Protein AF-A0A946CML3-F1 (afdb_monomer)

Sequence (175 aa):
MLRFACVGALFVLGVLSGGTAHAAPEFYVEESAVQCFDVIGAAPELREMARRTAKTDPGKMSAFVVRVGDTVVADIRAALDDISASTHDGFDQTRGGAIAFASTAPGVDVEAGATTKILPRDGYLMFTMADGVVDHIRSQRPRCGARQSFDKAPFVTMHRNIRGTLRGMLDQERR

Nearest PDB structures (foldseek):
  4u43-assembly1_B  TM=3.100E-01  e=1.381E+00  Homo sapiens
  4u44-assembly3_B  TM=2.748E-01  e=4.985E+00  Homo sapiens

Radius of gyration: 22.22 Å; Cα contacts (8 Å, |Δi|>4): 273; chains: 1; bounding box: 49×41×78 Å

Solvent-accessible surface area (backbone atoms only — not comparable to full-atom values): 10281 Å² total; per-residue (Å²): 133,90,83,89,80,88,80,83,81,82,80,82,74,81,77,72,86,70,78,76,79,72,74,64,50,69,43,75,46,49,60,87,54,48,67,22,32,47,78,68,42,80,31,65,50,56,33,52,50,47,25,68,72,69,73,45,76,74,54,64,25,31,28,31,36,37,30,44,51,71,67,58,51,51,51,49,52,68,69,48,79,58,65,42,81,39,98,41,86,89,35,42,20,40,76,71,38,38,38,34,47,49,66,82,46,82,98,50,71,59,70,59,45,27,57,31,41,60,46,64,47,100,42,34,37,68,42,39,30,23,43,62,46,55,51,47,49,56,74,76,37,52,61,37,76,81,82,45,95,65,77,58,64,62,59,47,52,44,52,52,51,52,46,52,52,45,44,53,52,56,58,56,77,73,108

pLDDT: mean 84.21, std 18.76, range [32.62, 97.44]

Structure (mmCIF, N/CA/C/O backbone):
data_AF-A0A946CML3-F1
#
_entry.id   AF-A0A946CML3-F1
#
loop_
_atom_site.group_PDB
_atom_site.id
_atom_site.type_symbol
_atom_site.label_atom_id
_atom_site.label_alt_id
_atom_site.label_comp_id
_atom_site.label_asym_id
_atom_site.label_entity_id
_atom_site.label_seq_id
_atom_site.pdbx_PDB_ins_code
_atom_site.Cartn_x
_atom_site.Cartn_y
_atom_site.Cartn_z
_atom_site.occupancy
_atom_site.B_iso_or_equiv
_atom_site.auth_seq_id
_atom_site.auth_comp_id
_atom_site.auth_asym_id
_atom_site.auth_atom_id
_atom_site.pdbx_PDB_model_num
ATOM 1 N N . MET A 1 1 ? -30.782 11.129 -65.256 1.00 32.62 1 MET A N 1
ATOM 2 C CA . MET A 1 1 ? -29.511 11.113 -66.014 1.00 32.62 1 MET A CA 1
ATOM 3 C C . MET A 1 1 ? -28.602 12.203 -65.455 1.00 32.62 1 MET A C 1
ATOM 5 O O . MET A 1 1 ? -29.055 13.332 -65.450 1.00 32.62 1 MET A O 1
ATOM 9 N N . LEU A 1 2 ? -27.399 11.829 -64.974 1.00 32.88 2 LEU A N 1
ATOM 10 C CA . LEU A 1 2 ? -26.135 12.606 -64.873 1.00 32.88 2 LEU A CA 1
ATOM 11 C C . LEU A 1 2 ? -26.213 14.082 -64.373 1.00 32.88 2 LEU A C 1
ATOM 13 O O . LEU A 1 2 ? -26.820 14.910 -65.030 1.00 32.88 2 LEU A O 1
ATOM 17 N N . ARG A 1 3 ? -25.538 14.536 -63.302 1.00 32.72 3 ARG A N 1
ATOM 18 C CA . ARG A 1 3 ? -24.073 1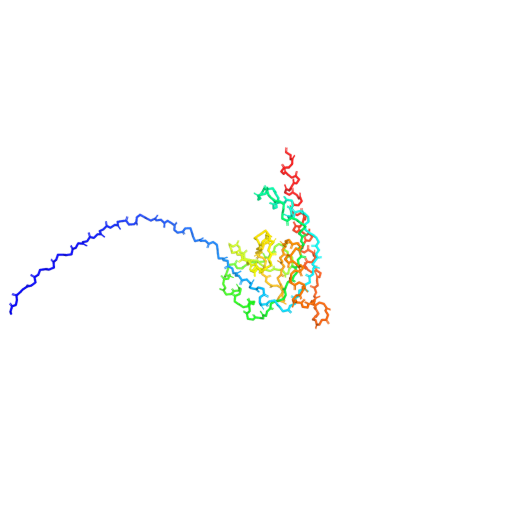4.543 -63.091 1.00 32.72 3 ARG A CA 1
ATOM 19 C C . ARG A 1 3 ? -23.697 15.035 -61.676 1.00 32.72 3 ARG A C 1
ATOM 21 O O . ARG A 1 3 ? -24.384 15.862 -61.093 1.00 32.72 3 ARG A O 1
ATOM 28 N N . PHE A 1 4 ? -22.553 14.532 -61.215 1.00 39.53 4 PHE A N 1
ATOM 29 C CA . PHE A 1 4 ? -21.737 14.901 -60.054 1.00 39.53 4 PHE A CA 1
ATOM 30 C C . PHE A 1 4 ? -21.459 16.404 -59.873 1.00 39.53 4 PHE A C 1
ATOM 32 O O . PHE A 1 4 ? -21.189 17.089 -60.855 1.00 39.53 4 PHE A O 1
ATOM 39 N N . ALA A 1 5 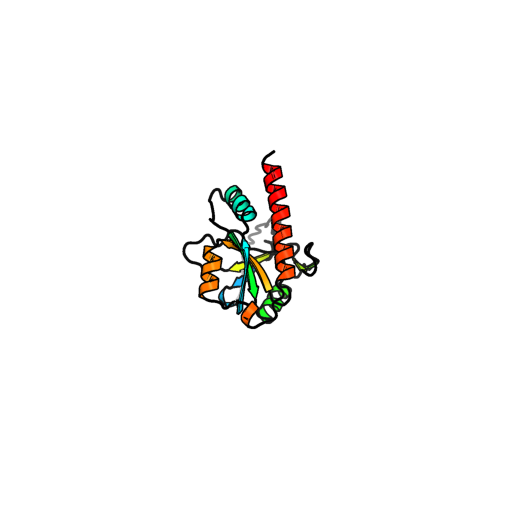? -21.303 16.830 -58.612 1.00 43.00 5 ALA A N 1
ATOM 40 C CA . ALA A 1 5 ? -20.177 17.671 -58.188 1.00 43.00 5 ALA A CA 1
ATOM 41 C C . ALA A 1 5 ? -19.931 17.518 -56.674 1.00 43.00 5 ALA A C 1
ATOM 43 O O . ALA A 1 5 ? -20.652 18.069 -55.846 1.00 43.00 5 ALA A O 1
ATOM 44 N N . CYS A 1 6 ? -18.897 16.747 -56.328 1.00 40.44 6 CYS A N 1
ATOM 45 C CA . CYS A 1 6 ? -18.232 16.809 -55.032 1.00 40.44 6 CYS A CA 1
ATOM 46 C C . CYS A 1 6 ? -17.624 18.202 -54.845 1.00 40.44 6 CYS A C 1
ATOM 48 O O . CYS A 1 6 ? -16.871 18.651 -55.706 1.00 40.44 6 CYS A O 1
ATOM 50 N N . VAL A 1 7 ? -17.841 18.828 -53.691 1.00 42.47 7 VAL A N 1
ATOM 51 C CA . VAL A 1 7 ? -16.895 19.811 -53.153 1.00 42.47 7 VAL A CA 1
ATOM 52 C C . VAL A 1 7 ? -16.572 19.365 -51.738 1.00 42.47 7 VAL A C 1
ATOM 54 O O . VAL A 1 7 ? -17.328 19.588 -50.797 1.00 42.47 7 VAL A O 1
ATOM 57 N N . GLY A 1 8 ? -15.462 18.638 -51.633 1.00 34.75 8 GLY A N 1
ATOM 58 C CA . GLY A 1 8 ? -14.837 18.315 -50.365 1.00 34.75 8 GLY A CA 1
ATOM 59 C C . GLY A 1 8 ? -14.208 19.572 -49.778 1.00 34.75 8 GLY A C 1
ATOM 60 O O . GLY A 1 8 ? -13.361 20.200 -50.408 1.00 34.75 8 GLY A O 1
ATOM 61 N N . ALA A 1 9 ? -14.608 19.919 -48.560 1.00 38.78 9 ALA A N 1
ATOM 62 C CA . ALA A 1 9 ? -13.836 20.811 -47.715 1.00 38.78 9 ALA A CA 1
ATOM 63 C C . ALA A 1 9 ? -12.795 19.959 -46.975 1.00 38.78 9 ALA A C 1
ATOM 65 O O . ALA A 1 9 ? -13.089 19.320 -45.965 1.00 38.78 9 ALA A O 1
ATOM 66 N N . LEU A 1 10 ? -11.582 19.914 -47.530 1.00 33.41 10 LEU A N 1
ATOM 67 C CA . LEU A 1 10 ? -10.388 19.423 -46.851 1.00 33.41 10 LEU A CA 1
ATOM 68 C C . LEU A 1 10 ? -10.057 20.415 -45.722 1.00 33.41 10 LEU A C 1
ATOM 70 O O . LEU A 1 10 ? -9.444 21.453 -45.961 1.00 33.41 10 LEU A O 1
ATOM 74 N N . PHE A 1 11 ? -10.459 20.116 -44.488 1.00 35.50 11 PHE A N 1
ATOM 75 C CA . PHE A 1 11 ? -9.833 20.735 -43.321 1.00 35.50 11 PHE A CA 1
ATOM 76 C C . PHE A 1 11 ? -8.516 20.006 -43.059 1.00 35.50 11 PHE A C 1
ATOM 78 O O . PHE A 1 11 ? -8.462 18.994 -42.365 1.00 35.50 11 PHE A O 1
ATOM 85 N N . VAL A 1 12 ? -7.440 20.526 -43.648 1.00 40.09 12 VAL A N 1
ATOM 86 C CA . VAL A 1 12 ? -6.076 20.216 -43.215 1.00 40.09 12 VAL A CA 1
ATOM 87 C C . VAL A 1 12 ? -5.838 21.004 -41.929 1.00 40.09 12 VAL A C 1
ATOM 89 O O . VAL A 1 12 ? -5.288 22.102 -41.955 1.00 40.09 12 VAL A O 1
ATOM 92 N N . LEU A 1 13 ? -6.289 20.468 -40.792 1.00 37.84 13 LEU A N 1
ATOM 93 C CA . LEU A 1 13 ? -5.691 20.844 -39.516 1.00 37.84 13 LEU A CA 1
ATOM 94 C C . LEU A 1 13 ? -4.457 19.965 -39.340 1.00 37.84 13 LEU A C 1
ATOM 96 O O . LEU A 1 13 ? -4.549 18.789 -38.992 1.00 37.84 13 LEU A O 1
ATOM 100 N N . GLY A 1 14 ? -3.298 20.551 -39.634 1.00 34.50 14 GLY A N 1
ATOM 101 C CA . GLY A 1 14 ? -2.017 20.009 -39.217 1.00 34.50 14 GLY A CA 1
ATOM 102 C C . GLY A 1 14 ? -2.000 19.923 -37.698 1.00 34.50 14 GLY A C 1
ATOM 103 O O . GLY A 1 14 ? -1.802 20.926 -37.014 1.00 34.50 14 GLY A O 1
ATOM 104 N N . VAL A 1 15 ? -2.230 18.723 -37.170 1.00 43.34 15 VAL A N 1
ATOM 105 C CA . VAL A 1 15 ? -1.955 18.423 -35.770 1.00 43.34 15 VAL A CA 1
ATOM 106 C C . VAL A 1 15 ? -0.446 18.267 -35.672 1.00 43.34 15 VAL A C 1
ATOM 108 O O . VAL A 1 15 ? 0.123 17.214 -35.951 1.00 43.34 15 VAL A O 1
ATOM 111 N N . LEU A 1 16 ? 0.193 19.391 -35.351 1.00 42.34 16 LEU A N 1
ATOM 112 C CA . LEU A 1 16 ? 1.529 19.443 -34.788 1.00 42.34 16 LEU A CA 1
ATOM 113 C C . LEU A 1 16 ? 1.642 18.364 -33.716 1.00 42.34 16 LEU A C 1
ATOM 115 O O . LEU A 1 16 ? 0.809 18.278 -32.815 1.00 42.34 16 LEU A O 1
ATOM 119 N N . SER A 1 17 ? 2.675 17.549 -33.872 1.00 46.34 17 SER A N 1
ATOM 120 C CA . SER A 1 17 ? 3.111 16.454 -33.025 1.00 46.34 17 SER A CA 1
ATOM 121 C C . SER A 1 17 ? 3.141 16.854 -31.547 1.00 46.34 17 SER A C 1
ATOM 123 O O . SER A 1 17 ? 4.168 17.265 -31.012 1.00 46.34 17 SER A O 1
ATOM 125 N N . GLY A 1 18 ? 1.998 16.737 -30.877 1.00 36.19 18 GLY A N 1
ATOM 126 C CA . GLY A 1 18 ? 1.921 16.714 -29.429 1.00 36.19 18 GLY A CA 1
ATOM 127 C C . GLY A 1 18 ? 2.439 15.360 -28.984 1.00 36.19 18 GLY A C 1
ATOM 128 O O . GLY A 1 18 ? 1.760 14.353 -29.171 1.00 36.19 18 GLY A O 1
ATOM 129 N N . GLY A 1 19 ? 3.656 15.319 -28.443 1.00 38.53 19 GLY A N 1
ATOM 130 C CA . GLY A 1 19 ? 4.126 14.151 -27.714 1.00 38.53 19 GLY A CA 1
ATOM 131 C C . GLY A 1 19 ? 3.105 13.837 -26.628 1.00 38.53 19 GLY A C 1
ATOM 132 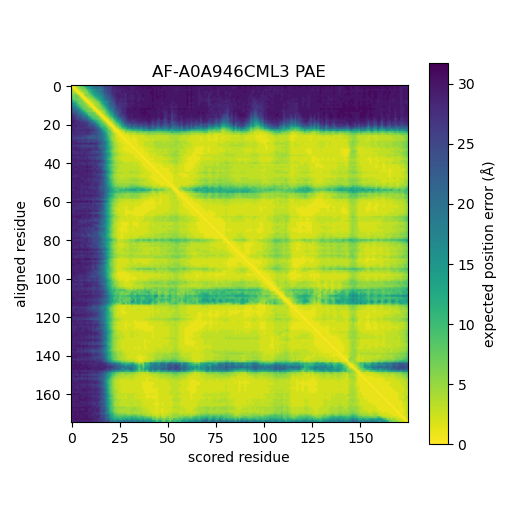O O . GLY A 1 19 ? 2.942 14.605 -25.683 1.00 38.53 19 GLY A O 1
ATOM 133 N N . THR A 1 20 ? 2.373 12.741 -26.790 1.00 37.81 20 THR A N 1
ATOM 134 C CA . THR A 1 20 ? 1.515 12.201 -25.744 1.00 37.81 20 THR A CA 1
ATOM 135 C C . THR A 1 20 ? 2.435 11.796 -24.601 1.00 37.81 20 THR A C 1
ATOM 137 O O . THR A 1 20 ? 3.074 10.741 -24.668 1.00 37.81 20 THR A O 1
ATOM 140 N N . ALA A 1 21 ? 2.548 12.647 -23.580 1.00 47.16 21 ALA A N 1
ATOM 141 C CA . ALA A 1 21 ? 3.001 12.226 -22.267 1.00 47.16 21 ALA A CA 1
ATOM 142 C C . ALA A 1 21 ? 2.029 11.124 -21.833 1.00 47.16 21 ALA A C 1
ATOM 144 O O . ALA A 1 21 ? 0.910 11.406 -21.413 1.00 47.16 21 ALA A O 1
ATOM 145 N N . HIS A 1 22 ? 2.403 9.866 -22.072 1.00 54.19 22 HIS A N 1
ATOM 146 C CA . HIS A 1 22 ? 1.628 8.735 -21.594 1.00 54.19 22 HIS A CA 1
ATOM 147 C C . HIS A 1 22 ? 1.661 8.834 -20.073 1.00 54.19 22 HIS A C 1
ATOM 149 O O . HIS A 1 22 ? 2.739 8.799 -19.476 1.00 54.19 22 HIS A O 1
ATOM 155 N N . ALA A 1 23 ? 0.497 9.055 -19.461 1.00 63.31 23 ALA A N 1
ATOM 156 C CA . ALA A 1 23 ? 0.369 8.966 -18.017 1.00 63.31 23 ALA A CA 1
ATOM 157 C C . ALA A 1 23 ? 0.901 7.594 -17.581 1.00 63.31 23 ALA A C 1
ATOM 159 O O . ALA A 1 23 ? 0.651 6.591 -18.254 1.00 63.31 23 ALA A O 1
ATOM 160 N N . ALA A 1 24 ? 1.683 7.571 -16.502 1.00 77.56 24 ALA A N 1
ATOM 161 C CA . ALA A 1 24 ? 2.186 6.328 -15.936 1.00 77.56 24 ALA A CA 1
ATOM 162 C C . ALA A 1 24 ? 1.015 5.357 -15.687 1.00 77.56 24 ALA A C 1
ATOM 164 O O . ALA A 1 24 ? -0.018 5.802 -15.181 1.00 77.56 24 ALA A O 1
ATOM 165 N N . PRO A 1 25 ? 1.144 4.065 -16.039 1.00 86.25 25 PRO A N 1
ATOM 166 C CA . PRO A 1 25 ? 0.068 3.107 -15.826 1.00 86.25 25 PRO A CA 1
ATOM 167 C C . PRO A 1 25 ? -0.213 2.959 -14.326 1.00 86.25 25 PRO A C 1
ATOM 169 O O . PRO A 1 25 ? 0.702 2.745 -13.528 1.00 86.25 25 PRO A O 1
ATOM 172 N N . GL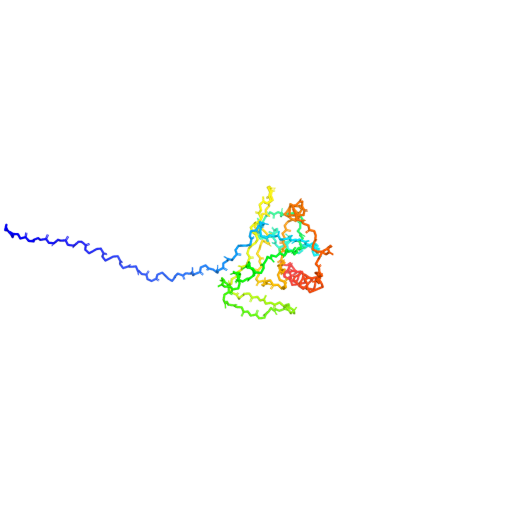U A 1 26 ? -1.484 3.071 -13.949 1.00 91.06 26 GLU A N 1
ATOM 173 C CA . GLU A 1 26 ? -1.949 2.900 -12.575 1.00 91.06 26 GLU A CA 1
ATOM 174 C C . GLU A 1 26 ? -2.989 1.779 -12.516 1.00 91.06 26 GLU A C 1
ATOM 176 O O . GLU A 1 26 ? -3.983 1.800 -13.244 1.00 91.06 26 GLU A O 1
ATOM 181 N N . PHE A 1 27 ? -2.747 0.785 -11.660 1.00 94.12 27 PHE A N 1
ATOM 182 C CA . PHE A 1 27 ? -3.692 -0.298 -11.401 1.00 94.12 27 PHE A CA 1
ATOM 183 C C . PHE A 1 27 ? -4.410 -0.059 -10.075 1.00 94.12 27 PHE A C 1
ATOM 185 O O . PHE A 1 27 ? -3.768 0.058 -9.031 1.00 94.12 27 PHE A O 1
ATOM 192 N N . TYR A 1 28 ? -5.740 -0.046 -10.095 1.00 94.81 28 TYR A N 1
ATOM 193 C CA . TYR A 1 28 ? -6.543 0.162 -8.895 1.00 94.81 28 TYR A CA 1
ATOM 194 C C . TYR A 1 28 ? -6.927 -1.170 -8.255 1.00 94.81 28 TYR A C 1
ATOM 196 O O . TYR A 1 28 ? -7.606 -2.002 -8.853 1.00 94.81 28 TYR A O 1
ATOM 204 N N . VAL A 1 29 ? -6.521 -1.354 -7.002 1.00 95.38 29 VAL A N 1
ATOM 205 C CA . VAL A 1 29 ? -7.011 -2.428 -6.140 1.00 95.38 29 VAL A CA 1
ATOM 206 C C . VAL A 1 29 ? -8.190 -1.890 -5.349 1.00 95.38 29 VAL A C 1
ATOM 208 O O . VAL A 1 29 ? -8.029 -1.056 -4.458 1.00 95.38 29 VAL A O 1
ATOM 211 N N . GLU A 1 30 ? -9.381 -2.381 -5.674 1.00 93.38 30 GLU A N 1
ATOM 212 C CA . GLU A 1 30 ? -10.592 -2.054 -4.931 1.00 93.38 30 GLU A CA 1
ATOM 213 C C . GLU A 1 30 ? -10.575 -2.652 -3.520 1.00 93.38 30 GLU A C 1
ATOM 215 O O . GLU A 1 30 ? -10.156 -3.792 -3.301 1.00 93.38 30 GLU A O 1
ATOM 220 N N . GLU A 1 31 ? -11.141 -1.924 -2.558 1.00 92.62 31 GLU A N 1
ATOM 221 C CA . GLU A 1 31 ? -11.376 -2.430 -1.200 1.00 92.62 31 GLU A CA 1
ATOM 222 C C . GLU A 1 31 ? -12.232 -3.720 -1.191 1.00 92.62 31 GLU A C 1
ATOM 224 O O . GLU A 1 31 ? -12.077 -4.597 -0.328 1.00 92.62 31 GLU A O 1
ATOM 229 N N . SER A 1 32 ? -13.099 -3.885 -2.198 1.00 93.62 32 SER A N 1
ATOM 230 C CA . SER A 1 32 ? -13.924 -5.078 -2.433 1.00 93.62 32 SER A CA 1
ATOM 231 C C . SER A 1 32 ? -13.082 -6.354 -2.629 1.00 93.62 32 SER A C 1
ATOM 233 O O . SER A 1 32 ? -13.494 -7.426 -2.174 1.00 93.62 32 SER A O 1
ATOM 235 N N . ALA A 1 33 ? -11.878 -6.228 -3.201 1.00 94.75 33 ALA A N 1
ATOM 236 C CA . ALA A 1 33 ? -10.957 -7.322 -3.510 1.00 94.75 33 ALA A CA 1
ATOM 237 C C . ALA A 1 33 ? -10.133 -7.810 -2.302 1.00 94.75 33 ALA A C 1
ATOM 239 O O . ALA A 1 33 ? -9.453 -8.839 -2.385 1.00 94.75 33 ALA A O 1
ATOM 240 N N . VAL A 1 34 ? -10.184 -7.094 -1.173 1.00 95.25 34 VAL A N 1
ATOM 241 C CA . VAL A 1 34 ? -9.425 -7.431 0.039 1.00 95.25 34 VAL A CA 1
ATOM 242 C C . VAL A 1 34 ? -10.017 -8.664 0.725 1.00 95.25 34 VAL A C 1
ATOM 244 O O . VAL A 1 34 ? -11.133 -8.642 1.241 1.00 95.25 34 VAL A O 1
ATOM 247 N N . GLN A 1 35 ? -9.233 -9.738 0.798 1.00 94.69 35 GLN A N 1
ATOM 248 C CA . GLN A 1 35 ? -9.611 -10.992 1.459 1.00 94.69 35 GLN A CA 1
ATOM 249 C C . GLN A 1 35 ? -9.337 -10.960 2.968 1.00 94.69 35 GLN A C 1
ATOM 251 O O . GLN A 1 35 ? -10.124 -11.458 3.774 1.00 94.69 35 GLN A O 1
ATOM 256 N N . CYS A 1 36 ? -8.197 -10.393 3.356 1.00 94.06 36 CYS A N 1
ATOM 257 C CA . CYS A 1 36 ? -7.796 -10.196 4.743 1.00 94.06 36 CYS A CA 1
ATOM 258 C C . CYS A 1 36 ? -6.817 -9.027 4.844 1.00 94.06 36 CYS A C 1
ATOM 260 O O . CYS A 1 36 ? -6.284 -8.558 3.836 1.00 94.06 36 CYS A O 1
ATOM 262 N N . PHE A 1 37 ? -6.564 -8.587 6.071 1.00 93.94 37 PHE A N 1
ATOM 263 C CA . PHE A 1 37 ? -5.727 -7.432 6.360 1.00 93.94 37 PHE A CA 1
ATOM 264 C C . PHE A 1 37 ? -4.811 -7.662 7.578 1.00 93.94 37 PHE A C 1
ATOM 266 O O . PHE A 1 37 ? -5.141 -8.444 8.471 1.00 93.94 37 PHE A O 1
ATOM 273 N N . ASP A 1 38 ? -3.678 -6.962 7.670 1.00 94.75 38 ASP A N 1
ATOM 274 C CA . ASP A 1 38 ? -2.876 -6.878 8.903 1.00 94.75 38 ASP A CA 1
ATOM 275 C C . ASP A 1 38 ? -2.154 -5.523 9.009 1.00 94.75 38 ASP A C 1
ATOM 277 O O . ASP A 1 38 ? -1.655 -4.997 8.017 1.00 94.75 38 ASP A O 1
ATOM 281 N N . VAL A 1 39 ? -2.057 -4.949 10.214 1.00 95.50 39 VAL A N 1
ATOM 282 C CA . VAL A 1 39 ? -1.309 -3.695 10.424 1.00 95.50 39 VAL A CA 1
ATOM 283 C C . VAL A 1 39 ? 0.161 -4.013 10.618 1.00 95.50 39 VAL A C 1
ATOM 285 O O . VAL A 1 39 ? 0.524 -4.693 11.575 1.00 95.50 39 VAL A O 1
ATOM 288 N N . ILE A 1 40 ? 1.029 -3.461 9.778 1.00 95.69 40 ILE A N 1
ATOM 289 C CA . ILE A 1 40 ? 2.479 -3.619 9.907 1.00 95.69 40 ILE A CA 1
ATOM 290 C C . ILE A 1 40 ? 3.031 -2.706 11.003 1.00 95.69 40 ILE A C 1
ATOM 292 O O . ILE A 1 40 ? 3.775 -3.172 11.866 1.00 95.69 40 ILE A O 1
ATOM 296 N N . GLY A 1 41 ? 2.640 -1.430 11.011 1.00 96.00 41 GLY A N 1
ATOM 297 C CA . GLY A 1 41 ? 3.008 -0.500 12.077 1.00 96.00 41 GLY A CA 1
ATOM 298 C C . GLY A 1 41 ? 2.877 0.968 11.687 1.00 96.00 41 GLY A C 1
ATOM 299 O O . GLY A 1 41 ? 2.615 1.300 10.537 1.00 96.00 41 GLY A O 1
ATOM 300 N N . ALA A 1 42 ? 3.102 1.860 12.650 1.00 97.12 42 ALA A N 1
ATOM 301 C CA . ALA A 1 42 ? 2.999 3.303 12.436 1.00 97.12 42 ALA A CA 1
ATOM 302 C C . ALA A 1 42 ? 4.006 3.822 11.389 1.00 97.12 42 ALA A C 1
ATOM 304 O O . ALA A 1 42 ? 5.134 3.319 11.295 1.00 97.12 42 ALA A O 1
ATOM 305 N N . ALA A 1 43 ? 3.610 4.867 10.657 1.00 95.19 43 ALA A N 1
ATOM 306 C CA . ALA A 1 43 ? 4.389 5.525 9.608 1.00 95.19 43 ALA A CA 1
ATOM 307 C C . ALA A 1 43 ? 4.454 7.061 9.798 1.00 95.19 43 ALA A C 1
ATOM 309 O O . ALA A 1 43 ? 3.985 7.821 8.947 1.00 95.19 43 ALA A O 1
ATOM 310 N N . PRO A 1 44 ? 5.015 7.556 10.919 1.00 94.94 44 PRO A N 1
ATOM 311 C CA . PRO A 1 44 ? 5.036 8.990 11.216 1.00 94.94 44 PRO A CA 1
ATOM 312 C C . PRO A 1 44 ? 5.852 9.810 10.205 1.00 94.94 44 PRO A C 1
ATOM 314 O O . PRO A 1 44 ? 5.528 10.970 9.971 1.00 94.94 44 PRO A O 1
ATOM 317 N N . GLU A 1 45 ? 6.876 9.221 9.583 1.00 94.94 45 GLU A N 1
ATOM 318 C CA . GLU A 1 45 ? 7.676 9.885 8.551 1.00 94.94 45 GLU A CA 1
ATOM 319 C C . GLU A 1 45 ? 6.846 10.164 7.290 1.00 94.94 45 GLU A C 1
ATOM 321 O O . GLU A 1 45 ? 6.990 11.228 6.696 1.00 94.94 45 GLU A O 1
ATOM 326 N N . LEU A 1 46 ? 5.924 9.268 6.914 1.00 90.00 46 LEU A N 1
ATOM 327 C CA . LEU A 1 46 ? 5.046 9.519 5.770 1.00 90.00 46 LEU A CA 1
ATOM 328 C C . LEU A 1 46 ? 4.013 10.606 6.080 1.00 90.00 46 LEU A C 1
ATOM 330 O O . LEU A 1 46 ? 3.772 11.460 5.234 1.00 90.00 46 LEU A O 1
ATOM 334 N N . ARG A 1 47 ? 3.476 10.641 7.309 1.00 92.06 47 ARG A N 1
ATOM 335 C CA . ARG A 1 47 ? 2.621 11.750 7.770 1.00 92.06 47 ARG A CA 1
ATOM 336 C C . ARG A 1 47 ? 3.341 13.087 7.649 1.00 92.06 47 ARG A C 1
ATOM 338 O O . ARG A 1 47 ? 2.749 14.061 7.198 1.00 92.06 47 ARG A O 1
ATOM 345 N N . GLU A 1 48 ? 4.599 13.150 8.077 1.00 92.50 48 GLU A N 1
ATOM 346 C CA . GLU A 1 48 ? 5.401 14.369 7.981 1.00 92.50 48 GLU A CA 1
ATOM 347 C C . GLU A 1 48 ? 5.590 14.802 6.522 1.00 92.50 48 GLU A C 1
ATOM 349 O O . GLU A 1 48 ? 5.343 15.966 6.209 1.00 92.50 48 GLU A O 1
ATOM 354 N N . MET A 1 49 ? 5.958 13.872 5.633 1.00 88.31 49 MET A N 1
ATOM 355 C CA . MET A 1 49 ? 6.081 14.145 4.196 1.00 88.31 49 MET A CA 1
ATOM 356 C C . MET A 1 49 ? 4.760 14.654 3.609 1.00 88.31 49 MET A C 1
ATOM 358 O O . MET A 1 49 ? 4.727 15.727 3.011 1.00 88.31 49 MET A O 1
ATOM 362 N N . ALA A 1 50 ? 3.657 13.942 3.851 1.00 87.00 50 ALA A N 1
ATOM 363 C CA . ALA A 1 50 ? 2.330 14.330 3.383 1.00 87.00 50 ALA A CA 1
ATOM 364 C C . ALA A 1 50 ? 1.923 15.714 3.913 1.00 87.00 50 ALA A C 1
ATOM 366 O O . ALA A 1 50 ? 1.461 16.550 3.141 1.00 87.00 50 ALA A O 1
ATOM 367 N N . ARG A 1 51 ? 2.188 16.011 5.194 1.00 88.69 51 ARG A N 1
ATOM 368 C CA . ARG A 1 51 ? 1.915 17.331 5.783 1.00 88.69 51 ARG A CA 1
ATOM 369 C C . ARG A 1 51 ? 2.696 18.448 5.091 1.00 88.69 51 ARG A C 1
ATOM 371 O O . ARG A 1 51 ? 2.150 19.533 4.892 1.00 88.69 51 ARG A O 1
ATOM 378 N N . ARG A 1 52 ? 3.960 18.205 4.725 1.00 87.88 52 ARG A N 1
ATOM 379 C CA . ARG A 1 52 ? 4.796 19.181 4.003 1.00 87.88 52 ARG A CA 1
ATOM 380 C C . ARG A 1 52 ? 4.313 19.397 2.572 1.00 87.88 52 ARG A C 1
ATOM 382 O O . ARG A 1 52 ? 4.227 20.542 2.136 1.00 87.88 52 ARG A O 1
ATOM 389 N N . THR A 1 53 ? 3.961 18.323 1.868 1.00 83.56 53 THR A N 1
ATOM 390 C CA . THR A 1 53 ? 3.520 18.381 0.468 1.00 83.56 53 THR A CA 1
ATOM 391 C C . THR A 1 53 ? 2.111 18.961 0.326 1.00 83.56 53 THR A C 1
ATOM 393 O O . THR A 1 53 ? 1.910 19.900 -0.440 1.00 83.56 53 THR A O 1
ATOM 396 N N . ALA A 1 54 ? 1.140 18.446 1.085 1.00 78.38 54 ALA A N 1
ATOM 397 C CA . ALA A 1 54 ? -0.276 18.808 0.973 1.00 78.38 54 ALA A CA 1
ATOM 398 C C . ALA A 1 54 ? -0.667 20.052 1.794 1.00 78.38 54 ALA A C 1
ATOM 400 O O . ALA A 1 54 ? -1.808 20.509 1.722 1.00 78.38 54 ALA A O 1
ATOM 401 N N . LYS A 1 55 ? 0.252 20.591 2.612 1.00 79.75 55 LYS A N 1
ATOM 402 C CA . LYS A 1 55 ? 0.008 21.694 3.568 1.00 79.75 55 LYS A CA 1
ATOM 403 C C . LYS A 1 55 ? -1.154 21.441 4.545 1.00 79.75 55 LYS A C 1
ATOM 405 O O . LYS A 1 55 ? -1.625 22.373 5.192 1.00 79.75 55 LYS A O 1
ATOM 410 N N . THR A 1 56 ? -1.580 20.187 4.679 1.00 80.62 56 THR A N 1
ATOM 411 C CA . THR A 1 56 ? -2.666 19.723 5.550 1.00 80.62 56 THR A CA 1
ATOM 412 C C . THR A 1 56 ? -2.203 18.451 6.249 1.00 80.62 56 THR A C 1
ATOM 414 O O . THR A 1 56 ? -1.485 17.653 5.655 1.00 80.62 56 THR A O 1
ATOM 417 N N . ASP A 1 57 ? -2.550 18.271 7.524 1.00 85.88 57 ASP A N 1
ATOM 418 C CA . ASP A 1 57 ? -2.163 17.079 8.283 1.00 85.88 57 ASP A CA 1
ATOM 419 C C . ASP A 1 57 ? -3.172 15.943 8.037 1.00 85.88 57 ASP A C 1
ATOM 421 O O . ASP A 1 57 ? -4.315 16.072 8.481 1.00 85.88 57 ASP A O 1
ATOM 425 N N . PRO A 1 58 ? -2.776 14.826 7.391 1.00 83.00 58 PRO A N 1
ATOM 426 C CA . PRO A 1 58 ? -3.673 13.688 7.162 1.00 83.00 58 PRO A CA 1
ATOM 427 C C . PRO A 1 58 ? -3.984 12.911 8.454 1.00 83.00 58 PRO A C 1
ATOM 429 O O . PRO A 1 58 ? -4.748 11.946 8.446 1.00 83.00 58 PRO A O 1
ATOM 432 N N . GLY A 1 59 ? -3.383 13.303 9.583 1.00 89.25 59 GLY A N 1
ATOM 433 C CA . GLY A 1 59 ? -3.501 12.608 10.854 1.00 89.25 59 GLY A CA 1
ATOM 434 C C . GLY A 1 59 ? -2.501 11.461 10.971 1.00 89.25 59 GLY A C 1
ATOM 435 O O . GLY A 1 59 ? -1.498 11.388 10.262 1.00 89.25 59 GLY A O 1
ATOM 436 N N . LYS A 1 60 ? -2.726 10.565 11.937 1.00 93.75 60 LYS A N 1
ATOM 437 C CA . LYS A 1 60 ? -1.856 9.395 12.119 1.00 93.75 60 LYS A CA 1
ATOM 438 C C . LYS A 1 60 ? -1.912 8.517 10.872 1.00 93.75 60 LYS A C 1
ATOM 440 O O . LYS A 1 60 ? -2.992 8.292 10.341 1.00 93.75 60 LYS A O 1
ATOM 445 N N . MET A 1 61 ? -0.756 8.022 10.442 1.00 94.25 61 MET A N 1
ATOM 446 C CA . MET A 1 61 ? -0.640 7.097 9.319 1.00 94.25 61 MET A CA 1
ATOM 447 C C . MET A 1 61 ? -0.018 5.783 9.775 1.00 94.25 61 MET A C 1
ATOM 449 O O . MET A 1 61 ? 0.907 5.773 10.601 1.00 94.25 61 MET A O 1
ATOM 453 N N . SER A 1 62 ? -0.478 4.690 9.176 1.00 95.94 62 SER A N 1
ATOM 454 C CA . SER A 1 62 ? -0.011 3.336 9.450 1.00 95.94 62 SER A CA 1
ATOM 455 C C . SER A 1 62 ? 0.223 2.574 8.154 1.00 95.94 62 SER A C 1
ATOM 457 O O . SER A 1 62 ? -0.570 2.645 7.217 1.00 95.94 62 SER A O 1
ATOM 459 N N . ALA A 1 63 ? 1.308 1.806 8.129 1.00 96.19 63 ALA A N 1
ATOM 460 C CA . ALA A 1 63 ? 1.538 0.797 7.115 1.00 96.19 63 ALA A CA 1
ATOM 461 C C . ALA A 1 63 ? 0.731 -0.455 7.446 1.00 96.19 63 ALA A C 1
ATOM 463 O O . ALA A 1 63 ? 0.691 -0.918 8.594 1.00 96.19 63 ALA A O 1
ATOM 464 N N . PHE A 1 64 ? 0.121 -1.026 6.423 1.00 95.94 64 PHE A N 1
ATOM 465 C CA . PHE A 1 64 ? -0.684 -2.226 6.519 1.00 95.94 64 PHE A CA 1
ATOM 466 C C . PHE A 1 64 ? -0.538 -3.071 5.267 1.00 95.94 64 PHE A C 1
ATOM 468 O O . PHE A 1 64 ? -0.132 -2.579 4.218 1.00 95.94 64 PHE A O 1
ATOM 475 N N . VAL A 1 65 ? -0.892 -4.342 5.392 1.00 95.69 65 VAL A N 1
ATOM 476 C CA . VAL A 1 65 ? -0.990 -5.258 4.267 1.00 95.69 65 VAL A CA 1
ATOM 477 C C . VAL A 1 65 ? -2.428 -5.668 4.017 1.00 95.69 65 VAL A C 1
ATOM 479 O O . VAL A 1 65 ? -3.213 -5.832 4.952 1.00 95.69 65 VAL A O 1
ATOM 482 N N . VAL A 1 66 ? -2.741 -5.887 2.748 1.00 95.56 66 VAL A N 1
ATOM 483 C CA . VAL A 1 66 ? -3.978 -6.519 2.292 1.00 95.56 66 VAL A CA 1
ATOM 484 C C . VAL A 1 66 ? -3.632 -7.746 1.470 1.00 95.56 66 VAL A C 1
ATOM 486 O O . VAL A 1 66 ? -2.697 -7.716 0.671 1.00 95.56 66 VAL A O 1
ATOM 489 N N . ARG A 1 67 ? -4.392 -8.825 1.655 1.00 95.88 67 ARG A N 1
ATOM 490 C CA . ARG A 1 67 ? -4.365 -9.971 0.745 1.00 95.88 67 ARG A CA 1
ATOM 491 C C . ARG A 1 67 ? -5.400 -9.782 -0.349 1.00 95.88 67 ARG A C 1
ATOM 493 O O . ARG A 1 67 ? -6.558 -9.501 -0.040 1.00 95.88 67 ARG A O 1
ATOM 500 N N . VAL A 1 68 ? -5.001 -10.029 -1.586 1.00 95.94 68 VAL A N 1
ATOM 501 C CA . VAL A 1 68 ? -5.888 -10.111 -2.751 1.00 95.94 68 VAL A CA 1
ATOM 502 C C . VAL A 1 68 ? -5.863 -11.526 -3.338 1.00 95.94 68 VAL A C 1
ATOM 504 O O . VAL A 1 68 ? -5.009 -12.339 -2.986 1.00 95.94 68 VAL A O 1
ATOM 507 N N . GLY A 1 69 ? -6.840 -11.852 -4.184 1.00 94.50 69 GLY A N 1
ATOM 508 C CA . GLY A 1 69 ? -6.903 -13.156 -4.852 1.00 94.50 69 GLY A CA 1
ATOM 509 C C . GLY A 1 69 ? -5.930 -13.279 -6.025 1.00 94.50 69 GLY A C 1
ATOM 510 O O . GLY A 1 69 ? -5.516 -12.274 -6.598 1.00 94.50 69 GLY A O 1
ATOM 511 N N . ASP A 1 70 ? -5.626 -14.514 -6.426 1.00 95.56 70 ASP A N 1
ATOM 512 C CA . ASP A 1 70 ? -4.658 -14.811 -7.493 1.00 95.56 70 ASP A CA 1
ATOM 513 C C . ASP A 1 70 ? -5.026 -14.163 -8.837 1.00 95.56 70 ASP A C 1
ATOM 515 O O . ASP A 1 70 ? -4.142 -13.708 -9.557 1.00 95.56 70 ASP A O 1
ATOM 519 N N . THR A 1 71 ? -6.322 -14.043 -9.151 1.00 97.06 71 THR A N 1
ATOM 520 C CA . THR A 1 71 ? -6.797 -13.318 -10.342 1.00 97.06 71 THR A CA 1
ATOM 521 C C . THR A 1 71 ? -6.368 -11.852 -10.312 1.00 97.06 71 THR A C 1
ATOM 523 O O . THR A 1 71 ? -5.799 -11.370 -11.279 1.00 97.06 71 THR A O 1
ATOM 526 N N . VAL A 1 72 ? -6.529 -11.169 -9.173 1.00 97.00 72 VAL A N 1
ATOM 527 C CA . VAL A 1 72 ? -6.118 -9.762 -9.021 1.00 97.00 72 VAL A CA 1
ATOM 528 C C . VAL A 1 72 ? -4.600 -9.629 -9.142 1.00 97.00 72 VAL A C 1
ATOM 530 O O . VAL A 1 72 ? -4.107 -8.681 -9.742 1.00 97.00 72 VAL A O 1
ATOM 533 N N . VAL A 1 73 ? -3.838 -10.591 -8.612 1.00 96.31 73 VAL A N 1
ATOM 534 C CA . VAL A 1 73 ? -2.375 -10.618 -8.779 1.00 96.31 73 VAL A CA 1
ATOM 535 C C . VAL A 1 73 ? -1.990 -10.759 -10.253 1.00 96.31 73 VAL A C 1
ATOM 537 O O . VAL A 1 73 ? -1.072 -10.074 -10.709 1.00 96.31 73 VAL A O 1
ATOM 540 N N . ALA A 1 74 ? -2.673 -11.633 -10.994 1.00 95.75 74 ALA A N 1
ATOM 541 C CA . ALA A 1 74 ? -2.449 -11.809 -12.424 1.00 95.75 74 ALA A CA 1
ATOM 542 C C . ALA A 1 74 ? -2.798 -10.534 -13.207 1.00 95.75 74 ALA A C 1
ATOM 544 O O . ALA A 1 74 ? -2.002 -10.1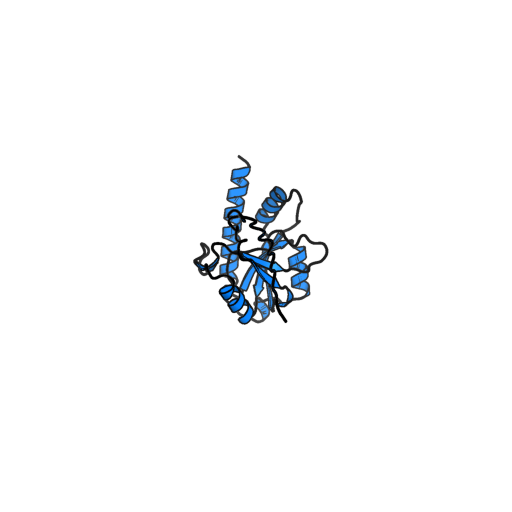10 -14.042 1.00 95.75 74 ALA A O 1
ATOM 545 N N . ASP A 1 75 ? -3.915 -9.884 -12.876 1.00 95.88 75 ASP A N 1
ATOM 546 C CA . ASP A 1 75 ? -4.352 -8.637 -13.511 1.00 95.88 75 ASP A CA 1
ATOM 547 C C . ASP A 1 75 ? -3.359 -7.492 -13.259 1.00 95.88 75 ASP A C 1
ATOM 549 O O . ASP A 1 75 ? -2.990 -6.783 -14.196 1.00 95.88 75 ASP A O 1
ATOM 553 N N . ILE A 1 76 ? -2.834 -7.361 -12.030 1.00 95.19 76 ILE A N 1
ATOM 554 C CA . ILE A 1 76 ? -1.765 -6.400 -11.703 1.00 95.19 76 ILE A CA 1
ATOM 555 C C . ILE A 1 76 ? -0.541 -6.637 -12.593 1.00 95.19 76 ILE A C 1
ATOM 557 O O . ILE A 1 76 ? 0.004 -5.694 -13.163 1.00 95.19 76 ILE A O 1
ATOM 561 N N . ARG A 1 77 ? -0.097 -7.895 -12.716 1.00 94.19 77 ARG A N 1
ATOM 562 C CA . ARG A 1 77 ? 1.087 -8.248 -13.517 1.00 94.19 77 ARG A CA 1
ATOM 563 C C . ARG A 1 77 ? 0.855 -8.090 -15.019 1.00 94.19 77 ARG A C 1
ATOM 565 O O . ARG A 1 77 ? 1.811 -7.839 -15.741 1.00 94.19 77 ARG A O 1
ATOM 572 N N . ALA A 1 78 ? -0.381 -8.237 -15.487 1.00 93.19 78 ALA A N 1
ATOM 573 C CA . ALA A 1 78 ? -0.739 -7.992 -16.879 1.00 93.19 78 ALA A CA 1
ATOM 574 C C . ALA A 1 78 ? -0.805 -6.490 -17.202 1.00 93.19 78 ALA A C 1
ATOM 576 O O . ALA A 1 78 ? -0.459 -6.091 -18.310 1.00 93.19 78 ALA A O 1
ATOM 577 N N . ALA A 1 79 ? -1.237 -5.664 -16.244 1.00 92.81 79 ALA A N 1
ATOM 578 C CA . ALA A 1 79 ? -1.337 -4.215 -16.408 1.00 92.81 79 ALA A CA 1
ATOM 579 C C . ALA A 1 79 ? 0.005 -3.480 -16.247 1.00 92.81 79 ALA A C 1
ATOM 581 O O . ALA A 1 79 ? 0.185 -2.405 -16.815 1.00 92.81 79 ALA A O 1
ATOM 582 N N . LEU A 1 80 ? 0.931 -4.040 -15.463 1.00 92.25 80 LEU A N 1
ATOM 583 C CA . LEU A 1 80 ? 2.257 -3.485 -15.193 1.00 92.25 80 LEU A CA 1
ATOM 584 C C . LEU A 1 80 ? 3.323 -4.414 -15.787 1.00 92.25 80 LEU A C 1
ATOM 586 O O . LEU A 1 80 ? 3.794 -5.331 -15.116 1.00 92.25 80 LEU A O 1
ATOM 590 N N . ASP A 1 81 ? 3.690 -4.197 -17.049 1.00 84.12 81 ASP A N 1
ATOM 591 C CA . ASP A 1 81 ? 4.609 -5.062 -17.806 1.00 84.12 81 ASP A CA 1
ATOM 592 C C . ASP A 1 81 ? 6.103 -4.719 -17.613 1.00 84.12 81 ASP A C 1
ATOM 594 O O . ASP A 1 81 ? 6.990 -5.462 -18.038 1.00 84.12 81 ASP A O 1
ATOM 598 N N . ASP A 1 82 ? 6.407 -3.635 -16.899 1.00 92.00 82 ASP A N 1
ATOM 599 C CA . ASP A 1 82 ? 7.749 -3.094 -16.682 1.00 92.00 82 ASP A CA 1
ATOM 600 C C . ASP A 1 82 ? 8.344 -3.477 -15.310 1.00 92.00 82 ASP A C 1
ATOM 602 O O . ASP A 1 82 ? 8.838 -2.647 -14.535 1.00 92.00 82 ASP A O 1
ATOM 606 N N . ILE A 1 83 ? 8.310 -4.774 -15.012 1.00 94.56 83 ILE A N 1
ATOM 607 C CA . ILE A 1 83 ? 8.678 -5.330 -13.705 1.00 94.56 83 ILE A CA 1
ATOM 608 C C . ILE A 1 83 ? 10.200 -5.485 -13.561 1.00 94.56 83 ILE A C 1
ATOM 610 O O . ILE A 1 83 ? 10.913 -5.922 -14.466 1.00 94.56 83 ILE A O 1
ATOM 614 N N . SER A 1 84 ? 10.715 -5.166 -12.375 1.00 96.06 84 SER A N 1
ATOM 615 C CA . SER A 1 84 ? 12.095 -5.446 -11.969 1.00 96.06 84 SER A CA 1
ATOM 616 C C . SER A 1 84 ? 12.185 -5.819 -10.494 1.00 96.06 84 SER A C 1
ATOM 618 O O . SER A 1 84 ? 11.258 -5.557 -9.733 1.00 96.06 84 SER A O 1
ATOM 620 N N . ALA A 1 85 ? 13.314 -6.393 -10.078 1.00 95.88 85 ALA A N 1
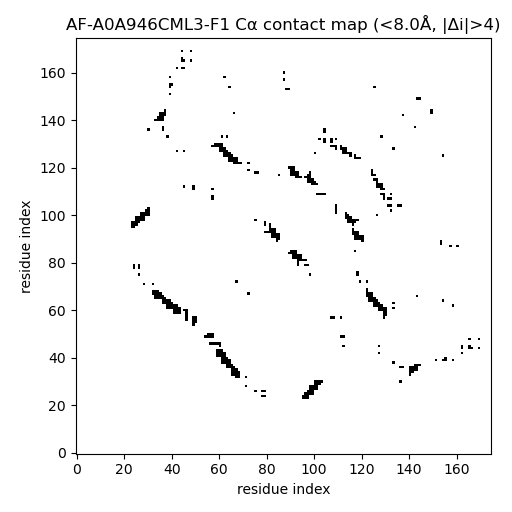ATOM 621 C CA . ALA A 1 85 ? 13.580 -6.622 -8.663 1.00 95.88 85 ALA A CA 1
ATOM 622 C C . ALA A 1 85 ? 13.525 -5.298 -7.879 1.00 95.88 85 ALA A C 1
ATOM 624 O O . ALA A 1 85 ? 14.058 -4.275 -8.322 1.00 95.88 85 ALA A O 1
ATOM 625 N N . SER A 1 86 ? 12.880 -5.325 -6.714 1.00 95.06 86 SER A N 1
ATOM 626 C CA . SER A 1 86 ? 12.888 -4.202 -5.783 1.00 95.06 86 SER A CA 1
ATOM 627 C C . SER A 1 86 ? 14.219 -4.113 -5.035 1.00 95.06 86 SER A C 1
ATOM 629 O O . SER A 1 86 ? 14.960 -5.086 -4.914 1.00 95.06 86 SER A O 1
ATOM 631 N N . THR A 1 87 ? 14.502 -2.943 -4.464 1.00 93.19 87 THR A N 1
ATOM 632 C CA . THR A 1 87 ? 15.551 -2.776 -3.446 1.00 93.19 87 THR A CA 1
ATOM 633 C C . THR A 1 87 ? 15.173 -3.415 -2.102 1.00 93.19 87 THR A C 1
ATOM 635 O O . THR A 1 87 ? 15.988 -3.451 -1.181 1.00 93.19 87 THR A O 1
ATOM 638 N N . HIS A 1 88 ? 13.936 -3.898 -1.963 1.00 93.31 88 HIS A N 1
ATOM 639 C CA . HIS A 1 88 ? 13.468 -4.678 -0.826 1.00 93.31 88 HIS A CA 1
ATOM 640 C C . HIS A 1 88 ? 13.543 -6.177 -1.144 1.00 93.31 88 HIS A C 1
ATOM 642 O O . HIS A 1 88 ? 12.850 -6.661 -2.037 1.00 93.31 88 HIS A O 1
ATOM 648 N N . ASP A 1 89 ? 14.361 -6.920 -0.394 1.00 92.12 89 ASP A N 1
ATOM 649 C CA . ASP A 1 89 ? 14.628 -8.337 -0.665 1.00 92.12 89 ASP A CA 1
ATOM 650 C C . ASP A 1 89 ? 13.354 -9.197 -0.744 1.00 92.12 89 ASP A C 1
ATOM 652 O O . ASP A 1 89 ? 12.521 -9.246 0.171 1.00 92.12 89 ASP A O 1
ATOM 656 N N . GLY A 1 90 ? 13.233 -9.933 -1.852 1.00 91.69 90 GLY A N 1
ATOM 657 C CA . GLY A 1 90 ? 12.099 -10.812 -2.139 1.00 91.69 90 GLY A CA 1
ATOM 658 C C . GLY A 1 90 ? 10.823 -10.080 -2.563 1.00 91.69 90 GLY A C 1
ATOM 659 O O . GLY A 1 90 ? 9.740 -10.646 -2.427 1.00 91.69 90 GLY A O 1
ATOM 660 N N . PHE A 1 91 ? 10.934 -8.841 -3.041 1.00 96.81 91 PHE A N 1
ATOM 661 C CA . PHE A 1 91 ? 9.848 -8.109 -3.684 1.00 96.81 91 PHE A CA 1
ATOM 662 C C . PHE A 1 91 ? 10.209 -7.733 -5.123 1.00 96.81 91 PHE A C 1
ATOM 664 O O . PHE A 1 91 ? 11.357 -7.408 -5.430 1.00 96.81 91 PHE A O 1
ATOM 671 N N . ASP A 1 92 ? 9.194 -7.712 -5.981 1.00 97.25 92 ASP A N 1
ATOM 672 C CA . ASP A 1 92 ? 9.255 -7.101 -7.307 1.00 97.25 92 ASP A CA 1
ATOM 673 C C . ASP A 1 92 ? 8.674 -5.680 -7.248 1.00 97.25 92 ASP A C 1
ATOM 675 O O . ASP A 1 92 ? 7.873 -5.355 -6.368 1.00 97.25 92 ASP A O 1
ATOM 679 N N . GLN A 1 93 ? 9.035 -4.834 -8.208 1.00 96.62 93 GLN A N 1
ATOM 680 C CA . GLN A 1 93 ? 8.467 -3.500 -8.379 1.00 96.62 93 GLN A CA 1
ATOM 681 C C . GLN A 1 93 ? 8.259 -3.145 -9.857 1.00 96.62 93 GLN A C 1
ATOM 683 O O . GLN A 1 93 ? 9.033 -3.572 -10.717 1.00 96.62 93 GLN A O 1
ATOM 688 N N . THR A 1 94 ? 7.256 -2.317 -10.144 1.00 95.44 94 THR A N 1
ATOM 689 C CA . THR A 1 94 ? 7.115 -1.633 -11.441 1.00 95.44 94 THR A CA 1
ATOM 690 C C . THR A 1 94 ? 8.060 -0.430 -11.488 1.00 95.44 94 THR A C 1
ATOM 692 O O . THR A 1 94 ? 8.319 0.218 -10.465 1.00 95.44 94 THR A O 1
ATOM 695 N N . ARG A 1 95 ? 8.631 -0.134 -12.661 1.00 91.69 95 ARG A N 1
ATOM 696 C CA . ARG A 1 95 ? 9.561 0.996 -12.829 1.00 91.69 95 ARG A CA 1
ATOM 697 C C . ARG A 1 95 ? 8.805 2.316 -12.985 1.00 91.69 95 ARG A C 1
ATOM 699 O O . ARG A 1 95 ? 9.078 3.290 -12.270 1.00 91.69 95 ARG A O 1
ATOM 706 N N . GLY A 1 96 ? 7.868 2.340 -13.920 1.00 88.25 96 GLY A N 1
ATOM 707 C CA . GLY A 1 96 ? 7.122 3.503 -14.370 1.00 88.25 96 GLY A CA 1
ATOM 708 C C . GLY A 1 96 ? 5.707 3.582 -13.817 1.00 88.25 96 GLY A C 1
ATOM 709 O O . GLY A 1 96 ? 5.220 4.697 -13.668 1.00 88.25 96 GLY A O 1
ATOM 710 N N . GLY A 1 97 ? 5.076 2.457 -13.479 1.00 92.88 97 GLY A N 1
ATOM 711 C CA . GLY A 1 97 ? 3.697 2.415 -12.997 1.00 92.88 97 GLY A CA 1
ATOM 712 C C . GLY A 1 97 ? 3.534 2.512 -11.480 1.00 92.88 97 GLY A C 1
ATOM 713 O O . GLY A 1 97 ? 4.491 2.741 -10.728 1.00 92.88 97 GLY A O 1
ATOM 714 N N . ALA A 1 98 ? 2.291 2.324 -11.037 1.00 94.88 98 ALA A N 1
ATOM 715 C CA . ALA A 1 98 ? 1.911 2.237 -9.632 1.00 94.88 98 ALA A CA 1
ATOM 716 C C . ALA A 1 98 ? 0.655 1.373 -9.432 1.00 94.88 98 ALA A C 1
ATOM 718 O O . ALA A 1 98 ? -0.139 1.150 -10.344 1.00 94.88 98 ALA A O 1
ATOM 719 N N . ILE A 1 99 ? 0.476 0.901 -8.204 1.00 96.12 99 ILE A N 1
ATOM 720 C CA . ILE A 1 99 ? -0.733 0.240 -7.724 1.00 96.12 99 ILE A CA 1
ATOM 721 C C . ILE A 1 99 ? -1.373 1.177 -6.705 1.00 96.12 99 ILE A C 1
ATOM 723 O O . ILE A 1 99 ? -0.730 1.513 -5.710 1.00 96.12 99 ILE A O 1
ATOM 727 N N . ALA A 1 100 ? -2.618 1.577 -6.935 1.00 95.06 100 ALA A N 1
ATOM 728 C CA . ALA A 1 100 ? -3.392 2.434 -6.047 1.00 95.06 100 ALA A CA 1
ATOM 729 C C . ALA A 1 100 ? -4.424 1.621 -5.264 1.00 95.06 100 ALA A C 1
ATOM 731 O O . ALA A 1 100 ? -5.089 0.745 -5.816 1.00 95.06 100 ALA A O 1
ATOM 732 N N . PHE A 1 101 ? -4.592 1.923 -3.981 1.00 94.50 101 PHE A N 1
ATOM 733 C CA . PHE A 1 101 ? -5.659 1.358 -3.166 1.00 94.50 101 PHE A CA 1
ATOM 734 C C . PHE A 1 101 ? -6.897 2.260 -3.212 1.00 94.50 101 PHE A C 1
ATOM 736 O O . PHE A 1 101 ? -6.894 3.363 -2.663 1.00 94.50 101 PHE A O 1
ATOM 743 N N . ALA A 1 102 ? -7.969 1.784 -3.846 1.00 91.62 102 ALA A N 1
ATOM 744 C CA . ALA A 1 102 ? -9.234 2.506 -3.941 1.00 91.62 102 ALA A CA 1
ATOM 745 C C . ALA A 1 102 ? -10.063 2.298 -2.660 1.00 91.62 102 ALA A C 1
ATOM 747 O O . ALA A 1 102 ? -10.942 1.436 -2.592 1.00 91.62 102 ALA A O 1
ATOM 748 N N . SER A 1 103 ? -9.726 3.076 -1.626 1.00 87.62 103 SER A N 1
ATOM 749 C CA . SER A 1 103 ? -10.431 3.109 -0.340 1.00 87.62 103 SER A CA 1
ATOM 750 C C . SER A 1 103 ? -11.769 3.840 -0.442 1.00 87.62 103 SER A C 1
ATOM 752 O O . SER A 1 103 ? -11.870 4.881 -1.092 1.00 87.62 103 SER A O 1
ATOM 754 N N . THR A 1 104 ? -12.774 3.340 0.278 1.00 89.31 104 THR A N 1
ATOM 755 C CA . THR A 1 104 ? -14.101 3.970 0.399 1.00 89.31 104 THR A CA 1
ATOM 756 C C . THR A 1 104 ? -14.353 4.602 1.773 1.00 89.31 104 THR A C 1
ATOM 758 O O . THR A 1 104 ? -15.482 4.982 2.094 1.00 89.31 104 THR A O 1
ATOM 761 N N . ALA A 1 105 ? -13.301 4.751 2.587 1.00 88.69 105 ALA A N 1
ATOM 762 C CA . ALA A 1 105 ? -13.405 5.266 3.948 1.00 88.69 105 ALA A CA 1
ATOM 763 C C . ALA A 1 105 ? -14.020 6.685 3.992 1.00 88.69 105 ALA A C 1
ATOM 765 O O . ALA A 1 105 ? -13.459 7.623 3.418 1.00 88.69 105 ALA A O 1
ATOM 766 N N . PRO A 1 106 ? -15.148 6.887 4.697 1.00 84.81 106 PRO A N 1
ATOM 767 C CA . PRO A 1 106 ? -15.834 8.173 4.708 1.00 84.81 106 PRO A CA 1
ATOM 768 C C . PRO A 1 106 ? -15.090 9.211 5.558 1.00 84.81 106 PRO A C 1
ATOM 770 O O . PRO A 1 106 ? -14.710 8.937 6.695 1.00 84.81 106 PRO A O 1
ATOM 773 N N . GLY A 1 107 ? -14.950 10.434 5.034 1.00 78.38 107 GLY A N 1
ATOM 774 C CA . GLY A 1 107 ? -14.426 11.583 5.787 1.00 78.38 107 GLY A CA 1
ATOM 775 C C . GLY A 1 107 ? -12.926 11.532 6.094 1.00 78.38 107 GLY A C 1
ATOM 776 O O . GLY A 1 107 ? -12.475 12.206 7.019 1.00 78.38 107 GLY A O 1
ATOM 777 N N . VAL A 1 108 ? -12.161 10.737 5.343 1.00 78.88 108 VAL A N 1
ATOM 778 C CA . VAL A 1 108 ? -10.708 10.585 5.489 1.00 78.88 108 VAL A CA 1
ATOM 779 C C . VAL A 1 108 ? -10.027 10.978 4.179 1.00 78.88 108 VAL A C 1
ATOM 781 O O . VAL A 1 108 ? -10.579 10.747 3.107 1.00 78.88 108 VAL A O 1
ATOM 784 N N . ASP A 1 109 ? -8.833 11.566 4.257 1.00 73.94 109 ASP A N 1
ATOM 785 C CA . ASP A 1 109 ? -7.974 11.743 3.084 1.00 73.94 109 ASP A CA 1
ATOM 786 C C . ASP A 1 109 ? -7.502 10.363 2.597 1.00 73.94 109 ASP A C 1
ATOM 788 O O . ASP A 1 109 ? -6.699 9.693 3.255 1.00 73.94 109 ASP A O 1
ATOM 792 N N . VAL A 1 110 ? -8.073 9.918 1.477 1.00 76.50 110 VAL A N 1
ATOM 793 C CA . VAL A 1 110 ? -7.803 8.609 0.873 1.00 76.50 110 VAL A CA 1
ATOM 794 C C . VAL A 1 110 ? -6.676 8.642 -0.151 1.00 76.50 110 VAL A C 1
ATOM 796 O O . VAL A 1 110 ? -6.253 7.573 -0.572 1.00 76.50 110 VAL A O 1
ATOM 799 N N . GLU A 1 111 ? -6.177 9.815 -0.551 1.00 72.19 111 GLU A N 1
ATOM 800 C CA . GLU A 1 111 ? -5.124 9.918 -1.570 1.00 72.19 111 GLU A CA 1
ATOM 801 C C . GLU A 1 111 ? -3.723 9.820 -0.946 1.00 72.19 111 GLU A C 1
ATOM 803 O O . GLU A 1 111 ? -2.798 9.255 -1.541 1.00 72.19 111 GLU A O 1
ATOM 808 N N . ALA A 1 112 ? -3.554 10.309 0.288 1.00 68.38 112 ALA A N 1
ATOM 809 C CA . ALA A 1 112 ? -2.268 10.307 0.977 1.00 68.38 112 ALA A CA 1
ATOM 810 C C . ALA A 1 112 ? -1.722 8.881 1.219 1.00 68.38 112 ALA A C 1
ATOM 812 O O . ALA A 1 112 ? -2.173 8.153 2.107 1.00 68.38 112 ALA A O 1
ATOM 813 N N . GLY A 1 113 ? -0.689 8.506 0.453 1.00 65.62 113 GLY A N 1
ATOM 814 C CA . GLY A 1 113 ? 0.008 7.219 0.583 1.00 65.62 113 GLY A CA 1
ATOM 815 C C . GLY A 1 113 ? -0.786 6.007 0.073 1.00 65.62 113 GLY A C 1
ATOM 816 O O . GLY A 1 113 ? -0.477 4.862 0.413 1.00 65.62 113 GLY A O 1
ATOM 817 N N . ALA A 1 114 ? -1.790 6.259 -0.772 1.00 82.75 114 ALA A N 1
ATOM 818 C CA . ALA A 1 114 ? -2.632 5.236 -1.390 1.00 82.75 114 ALA A CA 1
ATOM 819 C C . ALA A 1 114 ? -1.905 4.373 -2.428 1.00 82.75 114 ALA A C 1
ATOM 821 O O . ALA A 1 114 ? -2.432 3.343 -2.842 1.00 82.75 114 ALA A O 1
ATOM 822 N N . THR A 1 115 ? -0.719 4.789 -2.873 1.00 92.06 115 THR A N 1
ATOM 823 C CA . THR A 1 115 ? -0.007 4.159 -3.982 1.00 92.06 115 THR A CA 1
ATOM 824 C C . THR A 1 115 ? 1.247 3.419 -3.529 1.00 92.06 115 THR A C 1
ATOM 826 O O . THR A 1 115 ? 1.940 3.806 -2.586 1.00 92.06 115 THR A O 1
ATOM 829 N N . THR A 1 116 ? 1.564 2.334 -4.229 1.00 93.75 116 THR A N 1
ATOM 830 C CA . THR A 1 116 ? 2.817 1.591 -4.086 1.00 93.75 116 THR A CA 1
ATOM 831 C C . THR A 1 116 ? 3.343 1.177 -5.453 1.00 93.75 116 THR A C 1
ATOM 833 O O . THR A 1 116 ? 2.577 0.897 -6.369 1.00 93.75 116 THR A O 1
ATOM 836 N N . LYS A 1 117 ? 4.667 1.115 -5.598 1.00 95.19 117 LYS A N 1
ATOM 837 C CA . LYS A 1 117 ? 5.318 0.511 -6.772 1.00 95.19 117 LYS A CA 1
ATOM 838 C C . LYS A 1 117 ? 5.652 -0.962 -6.565 1.00 95.19 117 LYS A C 1
ATOM 840 O O . LYS A 1 117 ? 6.065 -1.635 -7.505 1.00 95.19 117 LYS A O 1
ATOM 845 N N . ILE A 1 118 ? 5.523 -1.445 -5.332 1.00 96.75 118 ILE A N 1
ATOM 846 C CA . ILE A 1 118 ? 5.880 -2.806 -4.952 1.00 96.75 118 ILE A CA 1
ATOM 847 C C . ILE A 1 118 ? 4.747 -3.743 -5.355 1.00 96.75 118 ILE A C 1
ATOM 849 O O . ILE A 1 118 ? 3.602 -3.546 -4.948 1.00 96.75 118 ILE A O 1
ATOM 853 N N . LEU A 1 119 ? 5.073 -4.760 -6.151 1.00 96.75 119 LEU A N 1
ATOM 854 C CA . LEU A 1 119 ? 4.113 -5.770 -6.581 1.00 96.75 119 LEU A CA 1
ATOM 855 C C . LEU A 1 119 ? 3.703 -6.691 -5.420 1.00 96.75 119 LEU A C 1
ATOM 857 O O . LEU A 1 119 ? 4.419 -6.792 -4.417 1.00 96.75 119 LEU A O 1
ATOM 861 N N . PRO A 1 120 ? 2.574 -7.416 -5.560 1.00 96.00 120 PRO A N 1
ATOM 862 C CA . PRO A 1 120 ? 2.165 -8.392 -4.565 1.00 96.00 120 PRO A CA 1
ATOM 863 C C . PRO A 1 120 ? 3.242 -9.460 -4.344 1.00 96.00 120 PRO A C 1
ATOM 865 O O . PRO A 1 120 ? 3.720 -10.083 -5.297 1.00 96.00 120 PRO A O 1
ATOM 868 N N . ARG A 1 121 ? 3.555 -9.727 -3.075 1.00 95.00 121 ARG A N 1
ATOM 869 C CA . ARG A 1 121 ? 4.350 -10.883 -2.643 1.00 95.00 121 ARG A CA 1
ATOM 870 C C . ARG A 1 121 ? 3.418 -11.884 -1.982 1.00 95.00 121 ARG A C 1
ATOM 872 O O . ARG A 1 121 ? 2.745 -11.538 -1.016 1.00 95.00 121 ARG A O 1
ATOM 879 N N . ASP A 1 122 ? 3.348 -13.098 -2.522 1.00 92.88 122 ASP A N 1
ATOM 880 C CA . ASP A 1 122 ? 2.461 -14.164 -2.030 1.00 92.88 122 ASP A CA 1
ATOM 881 C C . ASP A 1 122 ? 0.979 -13.730 -1.928 1.00 92.88 122 ASP A C 1
ATOM 883 O O . ASP A 1 122 ? 0.240 -14.161 -1.044 1.00 92.88 122 ASP A O 1
ATOM 887 N N . GLY A 1 123 ? 0.549 -12.828 -2.821 1.00 94.38 123 GLY A N 1
ATOM 888 C CA . GLY A 1 123 ? -0.800 -12.248 -2.831 1.00 94.38 123 GLY A CA 1
ATOM 889 C C . GLY A 1 123 ? -1.023 -11.094 -1.849 1.00 94.38 123 GLY A C 1
ATOM 890 O O . GLY A 1 123 ? -2.148 -10.607 -1.733 1.00 94.38 123 GLY A O 1
ATOM 891 N N . TYR A 1 124 ? 0.020 -10.630 -1.156 1.00 96.00 124 TYR A N 1
ATOM 892 C CA . TYR A 1 124 ? -0.051 -9.524 -0.204 1.00 96.00 124 TYR A CA 1
ATOM 893 C C . TYR A 1 124 ? 0.575 -8.247 -0.768 1.00 96.00 124 TYR A C 1
ATOM 895 O O . TYR A 1 124 ? 1.703 -8.250 -1.264 1.00 96.00 124 TYR A O 1
ATOM 903 N N . LEU A 1 125 ? -0.152 -7.141 -0.631 1.00 96.06 125 LEU A N 1
ATOM 904 C CA . LEU A 1 125 ? 0.280 -5.786 -0.968 1.00 96.06 125 LEU A CA 1
ATOM 905 C C . LEU A 1 125 ? 0.412 -4.960 0.301 1.00 96.06 125 LEU A C 1
ATOM 907 O O . LEU A 1 125 ? -0.415 -5.101 1.199 1.00 96.06 125 LEU A O 1
ATOM 911 N N . MET A 1 126 ? 1.411 -4.080 0.359 1.00 96.44 126 MET A N 1
ATOM 912 C CA . MET A 1 126 ? 1.575 -3.133 1.460 1.00 96.44 126 MET A CA 1
ATOM 913 C C . MET A 1 126 ? 1.252 -1.715 1.007 1.00 96.44 126 MET A C 1
ATOM 915 O O . MET A 1 126 ? 1.804 -1.241 0.016 1.00 96.44 126 MET A O 1
ATOM 919 N N . PHE A 1 127 ? 0.427 -1.034 1.794 1.00 95.75 127 PHE A N 1
ATOM 920 C CA . PHE A 1 127 ? 0.081 0.375 1.634 1.00 95.75 127 PHE A CA 1
ATOM 921 C C . PHE A 1 127 ? 0.370 1.123 2.932 1.00 95.75 127 PHE A C 1
ATOM 923 O O . PHE A 1 127 ? 0.536 0.511 3.992 1.00 95.75 127 PHE A O 1
ATOM 930 N N . THR A 1 128 ? 0.445 2.451 2.864 1.00 94.06 128 THR A N 1
ATOM 931 C CA . THR A 1 128 ? 0.604 3.295 4.052 1.00 94.06 128 THR A CA 1
ATOM 932 C C . THR A 1 128 ? -0.351 4.470 3.970 1.00 94.06 128 THR A C 1
ATOM 934 O O . THR A 1 128 ? -0.101 5.405 3.229 1.00 94.06 128 THR A O 1
ATOM 937 N N . MET A 1 129 ? -1.424 4.447 4.755 1.00 93.44 129 MET A N 1
ATOM 938 C CA . MET A 1 129 ? -2.489 5.455 4.676 1.00 93.44 129 MET A CA 1
ATOM 939 C C . MET A 1 129 ? -2.856 5.970 6.068 1.00 93.44 129 MET A C 1
ATOM 941 O O . MET A 1 129 ? -2.316 5.501 7.076 1.00 93.44 129 MET A O 1
ATOM 945 N N . ALA A 1 130 ? -3.768 6.940 6.131 1.00 92.88 130 ALA A N 1
ATOM 946 C CA . ALA A 1 130 ? -4.316 7.438 7.386 1.00 92.88 130 ALA A CA 1
ATOM 947 C C . ALA A 1 130 ? -4.993 6.319 8.206 1.00 92.88 130 ALA A C 1
ATOM 949 O O . ALA A 1 130 ? -5.645 5.427 7.657 1.00 92.88 130 ALA A O 1
ATOM 950 N N . ASP A 1 131 ? -4.887 6.394 9.537 1.00 93.19 131 ASP A N 1
ATOM 951 C CA . ASP A 1 131 ? -5.437 5.396 10.467 1.00 93.19 131 ASP A CA 1
ATOM 952 C C . ASP A 1 131 ? -6.955 5.216 10.288 1.00 93.19 131 ASP A C 1
ATOM 954 O O . ASP A 1 131 ? -7.461 4.113 10.466 1.00 93.19 131 ASP A O 1
ATOM 958 N N . GLY A 1 132 ? -7.673 6.257 9.848 1.00 92.50 132 GLY A N 1
ATOM 959 C CA . GLY A 1 132 ? -9.099 6.165 9.526 1.00 92.50 132 GLY A CA 1
ATOM 960 C C . GLY A 1 132 ? -9.412 5.170 8.399 1.00 92.50 132 GLY A C 1
ATOM 961 O O . GLY A 1 132 ? -10.395 4.439 8.494 1.00 92.50 132 GLY A O 1
ATOM 962 N N . VAL A 1 133 ? -8.548 5.065 7.380 1.00 92.06 133 VAL A N 1
ATOM 963 C CA . VAL A 1 133 ? -8.671 4.044 6.320 1.00 92.06 133 VAL A CA 1
ATOM 964 C C . VAL A 1 133 ? -8.386 2.654 6.883 1.00 92.06 133 VAL A C 1
ATOM 966 O O . VAL A 1 133 ? -9.129 1.706 6.640 1.00 92.06 133 VAL A O 1
ATOM 969 N N . VAL A 1 134 ? -7.332 2.533 7.690 1.00 93.56 134 VAL A N 1
ATOM 970 C CA . VAL A 1 134 ? -6.955 1.270 8.339 1.00 93.56 134 VAL A CA 1
ATOM 971 C C . VAL A 1 134 ? -8.071 0.742 9.240 1.00 93.56 134 VAL A C 1
ATOM 973 O O . VAL A 1 134 ? -8.379 -0.452 9.211 1.00 93.56 134 VAL A O 1
ATOM 976 N N . ASP A 1 135 ? -8.681 1.613 10.037 1.00 94.50 135 ASP A N 1
ATOM 977 C CA . ASP A 1 135 ? -9.773 1.251 10.934 1.00 94.50 135 ASP A CA 1
ATOM 978 C C . ASP A 1 135 ? -11.052 0.912 10.155 1.00 94.50 135 ASP A C 1
ATOM 980 O O . ASP A 1 135 ? -11.746 -0.043 10.516 1.00 94.50 135 ASP A O 1
ATOM 984 N N . HIS A 1 136 ? -11.315 1.609 9.042 1.00 94.62 136 HIS A N 1
ATOM 985 C CA . HIS A 1 136 ? -12.410 1.281 8.131 1.00 94.62 136 HIS A CA 1
ATOM 986 C C . HIS A 1 136 ? -12.273 -0.141 7.569 1.00 94.62 136 HIS A C 1
ATOM 988 O O . HIS A 1 136 ? -13.172 -0.961 7.771 1.00 94.62 136 HIS A O 1
ATOM 994 N N . ILE A 1 137 ? -11.116 -0.483 6.991 1.00 93.62 137 ILE A N 1
ATOM 995 C CA . ILE A 1 137 ? -10.857 -1.830 6.455 1.00 93.62 137 ILE A CA 1
ATOM 996 C C . ILE A 1 137 ? -10.938 -2.875 7.572 1.00 93.62 137 ILE A C 1
ATOM 998 O O . ILE A 1 137 ? -11.551 -3.931 7.406 1.00 93.62 137 ILE A O 1
ATOM 1002 N N . ARG A 1 138 ? -10.357 -2.583 8.744 1.00 93.31 138 ARG A N 1
ATOM 1003 C CA . ARG A 1 138 ? -10.385 -3.482 9.909 1.00 93.31 138 ARG A CA 1
ATOM 1004 C C . ARG A 1 138 ? -11.810 -3.801 10.364 1.00 93.31 138 ARG A C 1
ATOM 1006 O O . ARG A 1 138 ? -12.041 -4.904 10.852 1.00 93.31 138 ARG A O 1
ATOM 1013 N N . SER A 1 139 ? -12.748 -2.865 10.224 1.00 94.06 139 SER A N 1
ATOM 1014 C CA . SER A 1 139 ? -14.154 -3.096 10.581 1.00 94.06 139 SER A CA 1
ATOM 1015 C C . SER A 1 139 ? -14.875 -4.059 9.625 1.00 94.06 139 SER A C 1
ATOM 1017 O O . SER A 1 139 ? -15.872 -4.664 10.012 1.00 94.06 139 SER A O 1
ATOM 1019 N N . GLN A 1 140 ? -14.349 -4.246 8.410 1.00 93.75 140 GLN A N 1
ATOM 1020 C CA . GLN A 1 140 ? -14.980 -5.036 7.348 1.00 93.75 140 GLN A CA 1
ATOM 1021 C C . GLN A 1 140 ? -14.257 -6.352 7.044 1.00 93.75 140 GLN A C 1
ATOM 1023 O O . GLN A 1 140 ? -14.871 -7.301 6.550 1.00 93.75 140 GLN A O 1
ATOM 1028 N N . ARG A 1 141 ? -12.943 -6.418 7.291 1.00 92.75 141 ARG A N 1
ATOM 1029 C CA . ARG A 1 141 ? -12.079 -7.519 6.849 1.00 92.75 141 ARG A CA 1
ATOM 1030 C C . ARG A 1 141 ? -11.411 -8.239 8.022 1.00 92.75 141 ARG A C 1
ATOM 1032 O O . ARG A 1 141 ? -10.992 -7.605 8.991 1.00 92.75 141 ARG A O 1
ATOM 1039 N N . PRO A 1 142 ? -11.261 -9.574 7.943 1.00 92.44 142 PRO A N 1
ATOM 1040 C CA . PRO A 1 142 ? -10.597 -10.343 8.987 1.00 92.44 142 PRO A CA 1
ATOM 1041 C C . PRO A 1 142 ? -9.078 -10.120 8.984 1.00 92.44 142 PRO A C 1
ATOM 1043 O O . PRO A 1 142 ? -8.482 -9.754 7.968 1.00 92.44 142 PRO A O 1
ATOM 1046 N N . ARG A 1 143 ? -8.428 -10.428 10.114 1.00 91.94 143 ARG A N 1
ATOM 1047 C CA . ARG A 1 143 ? -6.961 -10.445 10.199 1.00 91.94 143 ARG A CA 1
ATOM 1048 C C . ARG A 1 143 ? -6.360 -11.631 9.441 1.00 91.94 143 ARG A C 1
ATOM 1050 O O . ARG A 1 143 ? -6.853 -12.750 9.579 1.00 91.94 143 ARG A O 1
ATOM 1057 N N . CYS A 1 144 ? -5.259 -11.417 8.720 1.00 87.50 144 CYS A N 1
ATOM 1058 C CA . CYS A 1 144 ? -4.599 -12.478 7.948 1.00 87.50 144 CYS A CA 1
ATOM 1059 C C . CYS A 1 144 ? -3.993 -13.594 8.821 1.00 87.50 144 CYS A C 1
ATOM 1061 O O . CYS A 1 144 ? -4.157 -14.775 8.511 1.00 87.50 144 CYS A O 1
ATOM 1063 N N . GLY A 1 145 ? -3.367 -13.239 9.950 1.00 68.25 145 GLY A N 1
ATOM 1064 C CA . GLY A 1 145 ? -2.639 -14.183 10.811 1.00 68.25 145 GLY A CA 1
ATOM 1065 C C . GLY A 1 145 ? -3.484 -15.228 11.554 1.00 68.25 145 GLY A C 1
ATOM 1066 O O . GLY A 1 145 ? -2.923 -16.091 12.217 1.00 68.25 145 GLY A O 1
ATOM 1067 N N . ALA A 1 146 ? -4.819 -15.182 11.465 1.00 62.56 146 ALA A N 1
ATOM 1068 C CA . ALA A 1 146 ? -5.690 -16.141 12.153 1.00 62.56 146 ALA A CA 1
ATOM 1069 C C . ALA A 1 146 ? -6.019 -17.400 11.325 1.00 62.56 146 ALA A C 1
ATOM 1071 O O . ALA A 1 146 ? -6.536 -18.366 11.880 1.00 62.56 146 ALA A O 1
ATOM 1072 N N . ARG A 1 147 ? -5.788 -17.393 10.002 1.00 56.03 147 ARG A N 1
ATOM 1073 C CA . ARG A 1 147 ? -6.253 -18.469 9.096 1.00 56.03 147 ARG A CA 1
ATOM 1074 C C . ARG A 1 147 ? -5.270 -18.867 7.998 1.00 56.03 147 ARG A C 1
ATOM 1076 O O . ARG A 1 147 ? -5.429 -19.929 7.408 1.00 56.03 147 ARG A O 1
ATOM 1083 N N . GLN A 1 148 ? -4.292 -18.025 7.695 1.00 63.56 148 GLN A N 1
ATOM 1084 C CA . GLN A 1 148 ? -3.324 -18.232 6.624 1.00 63.56 148 GLN A CA 1
ATOM 1085 C C . GLN A 1 148 ? -1.940 -17.999 7.226 1.00 63.56 148 GLN A C 1
ATOM 1087 O O . GLN A 1 148 ? -1.780 -17.098 8.049 1.00 63.56 148 GLN A O 1
ATOM 1092 N N . SER A 1 149 ? -0.955 -18.818 6.863 1.00 72.75 149 SER A N 1
ATOM 1093 C CA . SER A 1 149 ? 0.445 -18.712 7.294 1.00 72.75 149 SER A CA 1
ATOM 1094 C C . SER A 1 149 ? 1.113 -17.465 6.700 1.00 72.75 149 SER A C 1
ATOM 1096 O O . SER A 1 149 ? 2.025 -17.558 5.884 1.00 72.75 149 SER A O 1
ATOM 1098 N N . PHE A 1 150 ? 0.596 -16.290 7.043 1.00 88.62 150 PHE A N 1
ATOM 1099 C CA . PHE A 1 150 ? 1.096 -15.011 6.579 1.00 88.62 150 PHE A CA 1
ATOM 1100 C C . PHE A 1 150 ? 2.444 -14.725 7.246 1.00 88.62 150 PHE A C 1
ATOM 1102 O O . PHE A 1 150 ? 2.503 -14.462 8.451 1.00 88.62 150 PHE A O 1
ATOM 1109 N N . ASP A 1 151 ? 3.519 -14.763 6.458 1.00 89.94 151 ASP A N 1
ATOM 1110 C CA . ASP A 1 151 ? 4.830 -14.310 6.905 1.00 89.94 151 ASP A CA 1
ATOM 1111 C C . ASP A 1 151 ? 4.916 -12.783 6.829 1.00 89.94 151 ASP A C 1
ATOM 1113 O O . ASP A 1 151 ? 5.057 -12.167 5.772 1.00 89.94 151 ASP A O 1
ATOM 1117 N N . LYS A 1 152 ? 4.831 -12.163 8.003 1.00 92.06 152 LYS A N 1
ATOM 1118 C CA . LYS A 1 152 ? 4.860 -10.712 8.165 1.00 92.06 152 LYS A CA 1
ATOM 1119 C C . LYS A 1 152 ? 6.276 -10.129 8.112 1.00 92.06 152 LYS A C 1
ATOM 1121 O O . LYS A 1 152 ? 6.424 -8.919 7.917 1.00 92.06 152 LYS A O 1
ATOM 1126 N N . ALA A 1 153 ? 7.317 -10.942 8.309 1.00 93.94 153 ALA A N 1
ATOM 1127 C CA . ALA A 1 153 ? 8.680 -10.449 8.498 1.00 93.94 153 ALA A CA 1
ATOM 1128 C C . ALA A 1 153 ? 9.221 -9.644 7.297 1.00 93.94 153 ALA A C 1
ATOM 1130 O O . ALA A 1 153 ? 9.770 -8.560 7.529 1.00 93.94 153 ALA A O 1
ATOM 1131 N N . PRO A 1 154 ? 9.019 -10.063 6.031 1.00 95.56 154 PRO A N 1
ATOM 1132 C CA . PRO A 1 154 ? 9.500 -9.295 4.885 1.00 95.56 154 PRO A CA 1
ATOM 1133 C C . PRO A 1 154 ? 8.860 -7.906 4.782 1.00 95.56 154 PRO A C 1
ATOM 1135 O O . PRO A 1 154 ? 9.550 -6.919 4.528 1.00 95.56 154 PRO A O 1
ATOM 1138 N N . PHE A 1 155 ? 7.560 -7.806 5.065 1.00 96.25 155 PHE A N 1
ATOM 1139 C CA . PHE A 1 155 ? 6.820 -6.542 5.051 1.00 96.25 155 PHE A CA 1
ATOM 1140 C C . PHE A 1 155 ? 7.262 -5.598 6.171 1.00 96.25 155 PHE A C 1
ATOM 1142 O O . PHE A 1 155 ? 7.397 -4.396 5.956 1.00 96.25 155 PHE A O 1
ATOM 1149 N N . VAL A 1 156 ? 7.552 -6.131 7.362 1.00 96.56 156 VAL A N 1
ATOM 1150 C CA . VAL A 1 156 ? 8.103 -5.341 8.477 1.00 96.56 156 VAL A CA 1
ATOM 1151 C C . VAL A 1 156 ? 9.482 -4.781 8.129 1.00 96.56 156 VAL A C 1
ATOM 1153 O O . VAL A 1 156 ? 9.765 -3.618 8.432 1.00 96.56 156 VAL A O 1
ATOM 1156 N N . THR A 1 157 ? 10.336 -5.582 7.491 1.00 97.44 157 THR A N 1
ATOM 1157 C CA . THR A 1 157 ? 11.660 -5.140 7.036 1.00 97.44 157 THR A CA 1
ATOM 1158 C C . THR A 1 157 ? 11.541 -4.060 5.963 1.00 97.44 157 THR A C 1
ATOM 1160 O O . THR A 1 157 ? 12.162 -3.005 6.094 1.00 97.44 157 THR A O 1
ATOM 1163 N N . MET A 1 158 ? 10.683 -4.266 4.960 1.00 96.81 158 MET A N 1
ATOM 1164 C CA . MET A 1 158 ? 10.390 -3.268 3.929 1.00 96.81 158 MET A CA 1
ATOM 1165 C C . MET A 1 158 ? 9.892 -1.950 4.537 1.00 96.81 158 MET A C 1
ATOM 1167 O O . MET A 1 158 ? 10.460 -0.894 4.261 1.00 96.81 158 MET A O 1
ATOM 1171 N N . HIS A 1 159 ? 8.903 -2.008 5.436 1.00 96.81 159 HIS A N 1
ATOM 1172 C CA . HIS A 1 159 ? 8.379 -0.834 6.144 1.00 96.81 159 HIS A CA 1
ATOM 1173 C C . HIS A 1 159 ? 9.475 -0.073 6.897 1.00 96.81 159 HIS A C 1
ATOM 1175 O O . HIS A 1 159 ? 9.581 1.150 6.804 1.00 96.81 159 HIS A O 1
ATOM 1181 N N . ARG A 1 160 ? 10.342 -0.792 7.619 1.00 96.88 160 ARG A N 1
ATOM 1182 C CA . ARG A 1 160 ? 11.470 -0.183 8.337 1.00 96.88 160 ARG A CA 1
ATOM 1183 C C . ARG A 1 160 ? 12.422 0.545 7.386 1.00 96.88 160 ARG A C 1
ATOM 1185 O O . ARG A 1 160 ? 12.838 1.658 7.705 1.00 96.88 160 ARG A O 1
ATOM 1192 N N . ASN A 1 161 ? 12.743 -0.062 6.245 1.00 95.25 161 ASN A N 1
ATOM 1193 C CA . ASN A 1 161 ? 13.647 0.517 5.253 1.00 95.25 161 ASN A CA 1
ATOM 1194 C C . ASN A 1 161 ? 13.050 1.787 4.635 1.00 95.25 161 ASN A C 1
ATOM 1196 O O . ASN A 1 161 ? 13.717 2.820 4.627 1.00 95.25 161 ASN A O 1
ATOM 1200 N N . ILE A 1 162 ? 11.775 1.746 4.229 1.00 94.25 162 ILE A N 1
ATOM 1201 C CA . ILE A 1 162 ? 11.047 2.915 3.709 1.00 94.25 162 ILE A CA 1
ATOM 1202 C C . ILE A 1 162 ? 11.075 4.056 4.728 1.00 94.25 162 ILE A C 1
ATOM 1204 O O . ILE A 1 162 ? 11.450 5.180 4.396 1.00 94.25 162 ILE A O 1
ATOM 1208 N N . ARG A 1 163 ? 10.755 3.773 5.997 1.00 95.44 163 ARG A N 1
ATOM 1209 C CA . ARG A 1 163 ? 10.813 4.783 7.064 1.00 95.44 163 ARG A CA 1
ATOM 1210 C C . ARG A 1 163 ? 12.210 5.374 7.245 1.00 95.44 163 ARG A C 1
ATOM 1212 O O . ARG A 1 163 ? 12.327 6.575 7.474 1.00 95.44 163 ARG A O 1
ATOM 1219 N N . GLY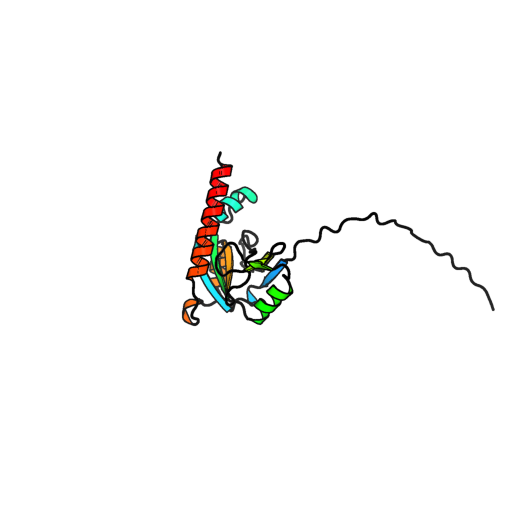 A 1 164 ? 13.256 4.552 7.147 1.00 96.00 164 GLY A N 1
ATOM 1220 C CA . GLY A 1 164 ? 14.646 5.008 7.196 1.00 96.00 164 GLY A CA 1
ATOM 1221 C C . GLY A 1 164 ? 14.971 5.992 6.072 1.00 96.00 164 GLY A C 1
ATOM 1222 O O . GLY A 1 164 ? 15.515 7.064 6.338 1.00 96.00 164 GLY A O 1
ATOM 1223 N N . THR A 1 165 ? 14.566 5.672 4.841 1.00 93.94 165 THR A N 1
ATOM 1224 C CA . THR A 1 165 ? 14.730 6.552 3.675 1.00 93.94 165 THR A CA 1
ATOM 1225 C C . THR A 1 165 ? 13.981 7.871 3.850 1.00 93.94 165 THR A C 1
ATOM 1227 O O . THR A 1 165 ? 14.585 8.932 3.705 1.00 93.94 165 THR A O 1
ATOM 1230 N N . LEU A 1 166 ? 12.699 7.822 4.227 1.00 93.38 166 LEU A N 1
ATOM 1231 C CA . LEU A 1 166 ? 11.885 9.026 4.427 1.00 93.38 166 LEU A CA 1
ATOM 1232 C C . LEU A 1 166 ? 12.452 9.919 5.533 1.00 93.38 166 LEU A C 1
ATOM 1234 O O . LEU A 1 166 ? 12.513 11.134 5.375 1.00 93.38 166 LEU A O 1
ATOM 1238 N N . ARG A 1 167 ? 12.930 9.329 6.635 1.00 95.94 167 ARG A N 1
ATOM 1239 C CA . ARG A 1 167 ? 13.610 10.088 7.691 1.00 95.94 167 ARG A CA 1
ATOM 1240 C C . ARG A 1 167 ? 14.850 10.805 7.159 1.00 95.94 167 ARG A C 1
ATOM 1242 O O . ARG A 1 167 ? 15.019 11.987 7.433 1.00 95.94 167 ARG A O 1
ATOM 1249 N N . GLY A 1 168 ? 15.677 10.112 6.374 1.00 94.56 168 GLY A N 1
ATOM 1250 C CA . GLY A 1 168 ? 16.859 10.707 5.750 1.00 94.56 168 GLY A CA 1
ATOM 1251 C C . GLY A 1 168 ? 16.520 11.909 4.863 1.00 94.56 168 GLY A C 1
ATOM 1252 O O . GLY A 1 168 ? 17.199 12.929 4.946 1.00 94.56 168 GLY A O 1
ATOM 1253 N N . MET A 1 169 ? 15.445 11.822 4.074 1.00 93.56 169 MET A N 1
ATOM 1254 C CA . MET A 1 169 ? 14.957 12.937 3.248 1.00 93.56 169 MET A CA 1
ATOM 1255 C C . MET A 1 169 ? 14.486 14.120 4.106 1.00 93.56 169 MET A C 1
ATOM 1257 O O . MET A 1 169 ? 14.910 15.253 3.892 1.00 93.56 169 MET A O 1
ATOM 1261 N N . LEU A 1 170 ? 13.676 13.851 5.134 1.00 93.25 170 LEU A N 1
ATOM 1262 C CA . LEU A 1 170 ? 13.170 14.874 6.054 1.00 93.25 170 LEU A CA 1
ATOM 1263 C C . LEU A 1 170 ? 14.287 15.618 6.798 1.00 93.25 170 LEU A C 1
ATOM 1265 O O . LEU A 1 170 ? 14.168 16.824 7.037 1.00 93.25 170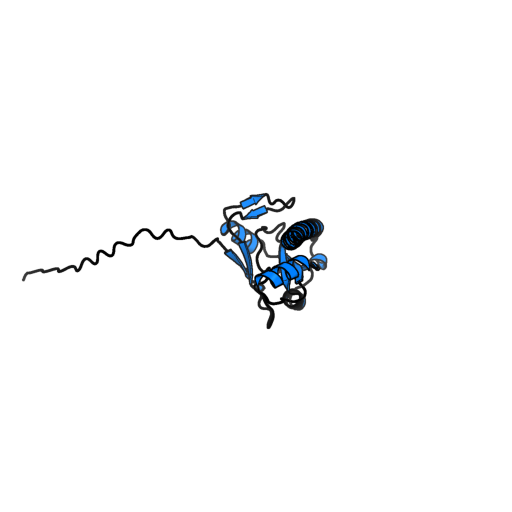 LEU A O 1
ATOM 1269 N N . ASP A 1 171 ? 15.354 14.904 7.164 1.00 93.06 171 ASP A N 1
ATOM 1270 C CA . ASP A 1 171 ? 16.533 15.465 7.824 1.00 93.06 171 ASP A CA 1
ATOM 1271 C C . ASP A 1 171 ? 17.384 16.318 6.869 1.00 93.06 171 ASP A C 1
ATOM 1273 O O . ASP A 1 171 ? 17.992 17.297 7.311 1.00 93.06 171 ASP A O 1
ATOM 1277 N N . GLN A 1 172 ? 17.428 15.971 5.576 1.00 91.00 172 GLN A N 1
ATOM 1278 C CA . GLN A 1 172 ? 18.103 16.760 4.539 1.00 91.00 172 GLN A CA 1
ATOM 1279 C C . GLN A 1 172 ? 17.373 18.076 4.265 1.00 91.00 172 GLN A C 1
ATOM 1281 O O . GLN A 1 172 ? 18.018 19.115 4.220 1.00 91.00 172 GLN A O 1
ATOM 1286 N N . GLU A 1 173 ? 16.043 18.051 4.168 1.00 85.19 173 GLU A N 1
ATOM 1287 C CA . GLU A 1 173 ? 15.216 19.251 3.954 1.00 85.19 173 GLU A CA 1
ATOM 1288 C C . GLU A 1 173 ? 15.273 20.261 5.111 1.00 85.19 173 GLU A C 1
ATOM 1290 O O . GLU A 1 173 ? 14.869 21.411 4.958 1.00 85.19 173 GLU A O 1
ATOM 1295 N N . ARG A 1 174 ? 15.727 19.837 6.297 1.00 80.25 174 ARG A N 1
ATOM 12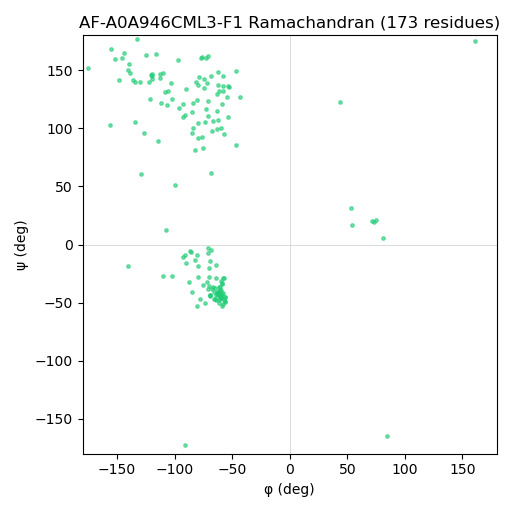96 C CA . ARG A 1 174 ? 15.854 20.712 7.472 1.00 80.25 174 ARG A CA 1
ATOM 1297 C C . ARG A 1 174 ? 17.147 21.540 7.470 1.00 80.25 174 ARG A C 1
ATOM 1299 O O . ARG A 1 174 ? 17.288 22.411 8.328 1.00 80.25 174 ARG A O 1
ATOM 1306 N N . ARG A 1 175 ? 18.113 21.209 6.611 1.00 64.75 175 ARG A N 1
ATOM 1307 C CA . ARG A 1 175 ? 19.420 21.876 6.522 1.00 64.75 175 ARG A CA 1
ATOM 1308 C C . ARG A 1 175 ? 19.396 22.968 5.467 1.00 64.75 175 ARG A C 1
ATOM 1310 O O . ARG A 1 175 ? 20.059 23.992 5.727 1.00 64.75 175 ARG A O 1
#

Mean predicted aligned error: 9.15 Å

Secondary structure (DSSP, 8-state):
----------------------PPPEEEEEGGG--EEEEEEE-HHHHHHHHHHHSS----EEEEEEE--HHHHHHHHHH---EEE-SSTT-EEESS-EEEEE---TTS--STT-EE-BPPBTTEEEEEEEHHHHHHHHHHS-BGGGTS----HHHHHHHHHHHHHHHHHHHHTT-

Foldseek 3Di:
DDDDDDDDDPPPPPPDDDPPPPQQQEAEDELVQFAAKDWLFWQVLLQVVCCVVVVDRLATKTKMKTAGDPVSLVVVCVRQVQWDDDPQPQWIFRDRHWYFYPFPQPPGDRPRFRIDRIGDRVRMDMTMHRVSSVVVSPVPHHHPVPPHPDDSVSVNVVSVVVSVVSVVVVVVVVD